Protein AF-A0A1L0AXT5-F1 (afdb_monomer_lite)

Sequence (158 aa):
MSEENIITPVALENISQKVIIETLKASQNKSSIDNVLDQKAYVNDLVLKEVKATEEKALKLFSEKLANVSSDYIKQKDEEALINNQKKTASVAELNEKISSLQGSLKSLINTFNTNNSSSEIIDTKKKLYECLTNKETATKPLLCYDIVNELKKLSGK

Organism: NCBI:txid56406

Secondary structure (DSSP, 8-state):
-----------GGGS-HHHHHHHHHHHH--S-GGGHHHHHHHHHHHHHHHHHHHHHHHHHHHHHHHHHHHHHHHHHHHHHHHHHHHHHHHHHHHHHHHHHHHHHHHHHHHHHHHHHT--HHHHHHHHHHHHHHHSTTTTT-GGGGHHHHHHHHHHTT-

Radius of gyration: 50.66 Å; chains: 1; bounding box: 93×26×127 Å

pLDDT: mean 71.25, std 14.63, range [33.44, 89.31]

InterPro domains:
  IPR012471 Protein of unknown function DUF1690 [PF07956] (15-154)

Foldseek 3Di:
DDDDPPPPCPDPVPDDVVLVVVLVVLVPPPPDPPDPVVSVVVSVVSVVVVVVVVVVVVVVVVVVVVVVVVVVVVVVVVVVVVVVVVVVVVVVVVVVVVVVVVVVVVVVVVVVVCVVCVPVVLVVLVVLLVCQCPDPVNVVPVVVSVVSVVSNVVSVDD

Structure (mmCIF, N/CA/C/O backbone):
data_AF-A0A1L0AXT5-F1
#
_entry.id   AF-A0A1L0AXT5-F1
#
loop_
_atom_site.group_PDB
_atom_site.id
_atom_site.type_symbol
_atom_site.label_atom_id
_atom_site.label_alt_id
_atom_site.label_comp_id
_atom_site.label_asym_id
_atom_site.label_entity_id
_atom_site.label_seq_id
_atom_site.pdbx_PDB_ins_code
_atom_site.Cartn_x
_atom_site.Cartn_y
_atom_site.Cartn_z
_atom_site.occupancy
_atom_site.B_iso_or_equiv
_atom_site.auth_seq_id
_atom_site.auth_comp_id
_atom_site.auth_asym_id
_atom_site.auth_atom_id
_atom_site.pdbx_PDB_model_num
ATOM 1 N N . MET A 1 1 ? -2.874 2.373 -51.066 1.00 39.28 1 MET A N 1
ATOM 2 C CA . MET A 1 1 ? -2.363 3.524 -50.298 1.00 39.28 1 MET A CA 1
ATOM 3 C C . MET A 1 1 ? -0.878 3.294 -50.124 1.00 39.28 1 MET A C 1
ATOM 5 O O . MET A 1 1 ? -0.515 2.243 -49.621 1.00 39.28 1 MET A O 1
ATOM 9 N N . SER A 1 2 ? -0.050 4.165 -50.691 1.00 35.19 2 SER A N 1
ATOM 10 C CA . SER A 1 2 ? 1.410 4.057 -50.686 1.00 35.19 2 SER A CA 1
ATOM 11 C C . SER A 1 2 ? 1.962 4.528 -49.344 1.00 35.19 2 SER A C 1
ATOM 13 O O . SER A 1 2 ? 1.674 5.650 -48.935 1.00 35.19 2 SER A O 1
ATOM 15 N N . GLU A 1 3 ? 2.720 3.667 -48.669 1.00 39.31 3 GLU A N 1
ATOM 16 C CA . GLU A 1 3 ? 3.503 4.017 -47.485 1.00 39.31 3 GLU A CA 1
ATOM 17 C C . GLU A 1 3 ? 4.575 5.034 -47.894 1.00 39.31 3 GLU A C 1
ATOM 19 O O . GLU A 1 3 ? 5.495 4.730 -48.656 1.00 39.31 3 GLU A O 1
ATOM 24 N N . GLU A 1 4 ? 4.420 6.274 -47.437 1.00 33.44 4 GLU A N 1
ATOM 25 C CA . GLU A 1 4 ? 5.482 7.269 -47.498 1.00 33.44 4 GLU A CA 1
ATOM 26 C C . GLU A 1 4 ? 6.593 6.825 -46.544 1.00 33.44 4 GLU A C 1
ATOM 28 O O . GLU A 1 4 ? 6.451 6.883 -45.323 1.00 33.44 4 GLU A O 1
ATOM 33 N N . ASN A 1 5 ? 7.711 6.364 -47.106 1.00 35.91 5 ASN A N 1
ATOM 34 C CA . ASN A 1 5 ? 8.954 6.227 -46.361 1.00 35.91 5 ASN A CA 1
ATOM 35 C C . ASN A 1 5 ? 9.341 7.614 -45.839 1.00 35.91 5 ASN A C 1
ATOM 37 O O . ASN A 1 5 ? 9.806 8.463 -46.602 1.00 35.91 5 ASN A O 1
ATOM 41 N N . ILE A 1 6 ? 9.145 7.843 -44.541 1.00 33.97 6 ILE A N 1
ATOM 42 C CA . ILE A 1 6 ? 9.684 9.007 -43.844 1.00 33.97 6 ILE A CA 1
ATOM 43 C C . ILE A 1 6 ? 11.201 8.827 -43.823 1.00 33.97 6 ILE A C 1
ATOM 45 O O . ILE A 1 6 ? 11.761 8.182 -42.941 1.00 33.97 6 ILE A O 1
ATOM 49 N N . ILE A 1 7 ? 11.870 9.371 -44.836 1.00 37.72 7 ILE A N 1
ATOM 50 C CA . ILE A 1 7 ? 13.315 9.557 -44.818 1.00 37.72 7 ILE A CA 1
ATOM 51 C C . ILE A 1 7 ? 13.558 10.676 -43.808 1.00 37.72 7 ILE A C 1
ATOM 53 O O . ILE A 1 7 ? 13.370 11.856 -44.110 1.00 37.72 7 ILE A O 1
ATOM 57 N N . THR A 1 8 ? 13.912 10.311 -42.577 1.00 42.31 8 THR A N 1
ATOM 58 C CA . THR A 1 8 ? 14.432 11.270 -41.602 1.00 42.31 8 THR A CA 1
ATOM 59 C C . THR A 1 8 ? 15.627 11.980 -42.238 1.00 42.31 8 THR A C 1
ATOM 61 O O . THR A 1 8 ? 16.523 11.301 -42.742 1.00 42.31 8 THR A O 1
ATOM 64 N N . PRO A 1 9 ? 15.681 13.323 -42.247 1.00 41.41 9 PRO A N 1
ATOM 65 C CA . PRO A 1 9 ? 16.831 14.030 -42.775 1.00 41.41 9 PRO A CA 1
ATOM 66 C C . PRO A 1 9 ? 17.988 13.826 -41.795 1.00 41.41 9 PRO A C 1
ATOM 68 O O . PRO A 1 9 ? 18.173 14.597 -40.856 1.00 41.41 9 PRO A O 1
ATOM 71 N N . VAL A 1 10 ? 18.776 12.768 -41.991 1.00 45.12 10 VAL A N 1
ATOM 72 C CA . VAL A 1 10 ? 20.140 12.734 -41.469 1.00 45.12 10 VAL A CA 1
ATOM 73 C C . VAL A 1 10 ? 20.839 13.886 -42.172 1.00 45.12 10 VAL A C 1
ATOM 75 O O . VAL A 1 10 ? 21.081 13.831 -43.377 1.00 45.12 10 VAL A O 1
ATOM 78 N N . ALA A 1 11 ? 21.038 14.986 -41.444 1.00 45.31 11 ALA A N 1
ATOM 79 C CA . ALA A 1 11 ? 21.651 16.188 -41.976 1.00 45.31 11 ALA A CA 1
ATOM 80 C C . ALA A 1 11 ? 22.939 15.798 -42.714 1.00 45.31 11 ALA A C 1
ATOM 82 O O . ALA A 1 11 ? 23.847 15.211 -42.121 1.00 45.31 11 ALA A O 1
ATOM 83 N N . LEU A 1 12 ? 22.999 16.130 -44.007 1.00 45.00 12 LEU A N 1
ATOM 84 C CA . LEU A 1 12 ? 24.165 15.972 -44.889 1.00 45.00 12 LEU A CA 1
ATOM 85 C C . LEU A 1 12 ? 25.469 16.509 -44.257 1.00 45.00 12 LEU A C 1
ATOM 87 O O . LEU A 1 12 ? 26.559 16.137 -44.678 1.00 45.00 12 LEU A O 1
ATOM 91 N N . GLU A 1 13 ? 25.351 17.346 -43.222 1.00 46.25 13 GLU A N 1
ATOM 92 C CA . GLU A 1 13 ? 26.419 17.873 -42.367 1.00 46.25 13 GLU A CA 1
ATOM 93 C C . GLU A 1 13 ? 27.248 16.802 -41.632 1.00 46.25 13 GLU A C 1
ATOM 95 O O . GLU A 1 13 ? 28.368 17.093 -41.221 1.00 46.25 13 GLU A O 1
ATOM 100 N N . ASN A 1 14 ? 26.745 15.570 -41.484 1.00 47.47 14 ASN A N 1
ATOM 101 C CA . ASN A 1 14 ? 27.447 14.485 -40.783 1.00 47.47 14 ASN A CA 1
ATOM 102 C C . ASN A 1 14 ? 28.199 13.504 -41.701 1.00 47.47 14 ASN A C 1
ATOM 104 O O . ASN A 1 14 ? 28.781 12.542 -41.197 1.00 47.47 14 ASN A O 1
ATOM 108 N N . ILE A 1 15 ? 28.205 13.717 -43.022 1.00 55.41 15 ILE A N 1
ATOM 109 C CA . ILE A 1 15 ? 29.014 12.899 -43.941 1.00 55.41 15 ILE A CA 1
ATOM 110 C C . ILE A 1 15 ? 30.494 13.120 -43.615 1.00 55.41 15 ILE A C 1
ATOM 112 O O . ILE A 1 15 ? 30.954 14.262 -43.516 1.00 55.41 15 ILE A O 1
ATOM 116 N N . SER A 1 16 ? 31.263 12.042 -43.435 1.00 57.94 16 SER A N 1
ATOM 117 C CA . SER A 1 16 ? 32.659 12.195 -43.033 1.00 57.94 16 SER A CA 1
ATOM 118 C C . SER A 1 16 ? 33.492 12.851 -44.132 1.00 57.94 16 SER A C 1
ATOM 120 O O . SER A 1 16 ? 33.300 12.637 -45.332 1.00 57.94 16 SER A O 1
ATOM 122 N N . GLN A 1 17 ? 34.520 13.599 -43.719 1.00 51.88 17 GLN A N 1
ATOM 123 C CA . GLN A 1 17 ? 35.501 14.163 -44.650 1.00 51.88 17 GLN A CA 1
ATOM 124 C C . GLN A 1 17 ? 36.146 13.089 -45.535 1.00 51.88 17 GLN A C 1
ATOM 126 O O . GLN A 1 17 ? 36.529 13.384 -46.662 1.00 51.88 17 GLN A O 1
ATOM 131 N N . LYS A 1 18 ? 36.232 11.838 -45.067 1.00 63.03 18 LYS A N 1
ATOM 132 C CA . LYS A 1 18 ? 36.754 10.718 -45.851 1.00 63.03 18 LYS A CA 1
ATOM 133 C C . LYS A 1 18 ? 35.875 10.427 -47.069 1.00 63.03 18 LYS A C 1
ATOM 135 O O . LYS A 1 18 ? 36.409 10.326 -48.168 1.00 63.03 18 LYS A O 1
ATOM 140 N N . VAL A 1 19 ? 34.556 10.365 -46.894 1.00 58.88 19 VAL A N 1
ATOM 141 C CA . VAL A 1 19 ? 33.610 10.136 -47.998 1.00 58.88 19 VAL A CA 1
ATOM 142 C C . VAL A 1 19 ? 33.562 11.334 -48.944 1.00 58.88 19 VAL A C 1
ATOM 144 O O . VAL A 1 19 ? 33.556 11.150 -50.163 1.00 58.88 19 VAL A O 1
ATOM 147 N N . ILE A 1 20 ? 33.653 12.560 -48.418 1.00 59.53 20 ILE A N 1
ATOM 148 C CA . ILE A 1 20 ? 33.789 13.774 -49.240 1.00 59.53 20 ILE A CA 1
ATOM 149 C C . ILE A 1 20 ? 35.069 13.709 -50.093 1.00 59.53 20 ILE A C 1
ATOM 151 O O . ILE A 1 20 ? 35.022 13.924 -51.302 1.00 59.53 20 ILE A O 1
ATOM 155 N N . ILE A 1 21 ? 36.212 13.357 -49.495 1.00 60.59 21 ILE A N 1
ATOM 156 C CA . ILE A 1 21 ? 37.508 13.269 -50.185 1.00 60.59 21 ILE A CA 1
ATOM 157 C C . ILE A 1 21 ? 37.530 12.128 -51.211 1.00 60.59 21 ILE A C 1
ATOM 159 O O . ILE A 1 21 ? 38.063 12.311 -52.303 1.00 60.59 21 ILE A O 1
ATOM 163 N N . GLU A 1 22 ? 36.963 10.962 -50.901 1.00 60.25 22 GLU A N 1
ATOM 164 C CA . GLU A 1 22 ? 36.884 9.833 -51.839 1.00 60.25 22 GLU A CA 1
ATOM 165 C C . GLU A 1 22 ? 35.954 10.141 -53.023 1.00 60.25 22 GLU A C 1
ATOM 167 O O . GLU A 1 22 ? 36.310 9.852 -54.167 1.00 60.25 22 GLU A O 1
ATOM 172 N N . THR A 1 23 ? 34.841 10.841 -52.786 1.00 58.72 23 THR A N 1
ATOM 173 C CA . THR A 1 23 ? 33.935 11.334 -53.842 1.00 58.72 23 THR A CA 1
ATOM 174 C C . THR A 1 23 ? 34.627 12.363 -54.743 1.00 58.72 23 THR A C 1
ATOM 176 O O . THR A 1 23 ? 34.549 12.297 -55.974 1.00 58.72 23 THR A O 1
ATOM 179 N N . LEU A 1 24 ? 35.374 13.298 -54.148 1.00 59.00 24 LEU A N 1
ATOM 180 C CA . LEU A 1 24 ? 36.155 14.286 -54.893 1.00 59.00 24 LEU A CA 1
ATOM 181 C C . LEU A 1 24 ? 37.279 13.629 -55.708 1.00 59.00 24 LEU A C 1
ATOM 183 O O . LEU A 1 24 ? 37.477 13.986 -56.865 1.00 59.00 24 LEU A O 1
ATOM 187 N N . LYS A 1 25 ? 37.968 12.619 -55.167 1.00 62.56 25 LYS A N 1
ATOM 188 C CA . LYS A 1 25 ? 38.984 11.852 -55.908 1.00 62.56 25 LYS A CA 1
ATOM 189 C C . LYS A 1 25 ? 38.382 11.054 -57.066 1.00 62.56 25 LYS A C 1
ATOM 191 O O . LYS A 1 25 ? 38.961 11.041 -58.149 1.00 62.56 25 LYS A O 1
ATOM 196 N N . ALA A 1 26 ? 37.215 10.439 -56.869 1.00 58.72 26 ALA A N 1
ATOM 197 C CA . ALA A 1 26 ? 36.511 9.711 -57.924 1.00 58.72 26 ALA A CA 1
ATOM 198 C C . ALA A 1 26 ? 36.124 10.632 -59.097 1.00 58.72 26 ALA A C 1
ATOM 200 O O . ALA A 1 26 ? 36.330 10.274 -60.253 1.00 58.72 26 ALA A O 1
ATOM 201 N N . SER A 1 27 ? 35.659 11.853 -58.805 1.00 55.84 27 SER A N 1
ATOM 202 C CA . SER A 1 27 ? 35.278 12.843 -59.830 1.00 55.84 27 SER A CA 1
ATOM 203 C C . SER A 1 27 ? 36.454 13.480 -60.590 1.00 55.84 27 SER A C 1
ATOM 205 O O . SER A 1 27 ? 36.254 14.053 -61.663 1.00 55.84 27 SER A O 1
ATOM 207 N N . GLN A 1 28 ? 37.685 13.374 -60.076 1.00 56.72 28 GLN A N 1
ATOM 208 C CA . GLN A 1 28 ? 38.888 13.931 -60.709 1.00 56.72 28 GLN A CA 1
ATOM 209 C C . GLN A 1 28 ? 39.586 12.969 -61.690 1.00 56.72 28 GLN A C 1
ATOM 211 O O . GLN A 1 28 ? 40.384 13.423 -62.512 1.00 56.72 28 GLN A O 1
ATOM 216 N N . ASN A 1 29 ? 39.262 11.670 -61.686 1.00 53.97 29 ASN A N 1
ATOM 217 C CA . ASN A 1 29 ? 39.795 10.698 -62.650 1.00 53.97 29 ASN A CA 1
ATOM 218 C C . ASN A 1 29 ? 39.065 10.800 -64.005 1.00 53.97 29 ASN A C 1
ATOM 220 O O . ASN A 1 29 ? 38.179 10.015 -64.330 1.00 53.97 29 ASN A O 1
ATOM 224 N N . LYS A 1 30 ? 39.444 11.804 -64.805 1.00 48.00 30 LYS A N 1
ATOM 225 C CA . LYS A 1 30 ? 38.841 12.169 -66.103 1.00 48.00 30 LYS A CA 1
ATOM 226 C C . LYS A 1 30 ? 39.310 11.350 -67.324 1.00 48.00 30 LYS A C 1
ATOM 228 O O . LYS A 1 30 ? 39.034 11.758 -68.449 1.00 48.00 30 LYS A O 1
ATOM 233 N N . SER A 1 31 ? 40.021 10.231 -67.159 1.00 47.75 31 SER A N 1
ATOM 234 C CA . SER A 1 31 ? 40.666 9.520 -68.283 1.00 47.75 31 SER A CA 1
ATOM 235 C C . SER A 1 31 ? 39.919 8.308 -68.866 1.00 47.75 31 SER A C 1
ATOM 237 O O . SER A 1 31 ? 40.484 7.620 -69.708 1.00 47.75 31 SER A O 1
ATOM 239 N N . SER A 1 32 ? 38.649 8.056 -68.532 1.00 47.50 32 SER A N 1
ATOM 240 C CA . SER A 1 32 ? 37.780 7.234 -69.399 1.00 47.50 32 SER A CA 1
ATOM 241 C C . SER A 1 32 ? 36.306 7.562 -69.158 1.00 47.50 32 SER A C 1
ATOM 243 O O . SER A 1 32 ? 35.803 7.474 -68.042 1.00 47.50 32 SER A O 1
ATOM 245 N N . ILE A 1 33 ? 35.620 7.996 -70.214 1.00 46.62 33 ILE A N 1
ATOM 246 C CA . ILE A 1 33 ? 34.194 8.364 -70.212 1.00 46.62 33 ILE A CA 1
ATOM 247 C C . ILE A 1 33 ? 33.281 7.126 -70.066 1.00 46.62 33 ILE A C 1
ATOM 249 O O . ILE A 1 33 ? 32.083 7.273 -69.838 1.00 46.62 33 ILE A O 1
ATOM 253 N N . ASP A 1 34 ? 33.835 5.913 -70.082 1.00 50.41 34 ASP A N 1
ATOM 254 C CA . ASP A 1 34 ? 33.056 4.672 -70.100 1.00 50.41 34 ASP A CA 1
ATOM 255 C C . ASP A 1 34 ? 32.382 4.293 -68.770 1.00 50.41 34 ASP A C 1
ATOM 257 O O . ASP A 1 34 ? 31.596 3.355 -68.768 1.00 50.41 34 ASP A O 1
ATOM 261 N N . ASN A 1 35 ? 32.604 5.004 -67.650 1.00 53.56 35 ASN A N 1
ATOM 262 C CA . ASN A 1 35 ? 32.100 4.531 -66.348 1.00 53.56 35 ASN A CA 1
ATOM 263 C C . ASN A 1 35 ? 31.488 5.571 -65.390 1.00 53.56 35 ASN A C 1
ATOM 265 O O . ASN A 1 35 ? 31.487 5.398 -64.171 1.00 53.56 35 ASN A O 1
ATOM 269 N N . VAL A 1 36 ? 30.907 6.653 -65.920 1.00 55.16 36 VAL A N 1
ATOM 270 C CA . VAL A 1 36 ? 30.213 7.684 -65.112 1.00 55.16 36 VAL A CA 1
ATOM 271 C C . VAL A 1 36 ? 29.041 7.106 -64.296 1.00 55.16 36 VAL A C 1
ATOM 273 O O . VAL A 1 36 ? 28.797 7.540 -63.168 1.00 55.16 36 VAL A O 1
ATOM 276 N N . LEU A 1 37 ? 28.323 6.110 -64.833 1.00 58.50 37 LEU A N 1
ATOM 277 C CA . LEU A 1 37 ? 27.247 5.419 -64.111 1.00 58.50 37 LEU A CA 1
ATOM 278 C C . LEU A 1 37 ? 27.787 4.589 -62.937 1.00 58.50 37 LEU A C 1
ATOM 280 O O . LEU A 1 37 ? 27.228 4.670 -61.842 1.00 58.50 37 LEU A O 1
ATOM 284 N N .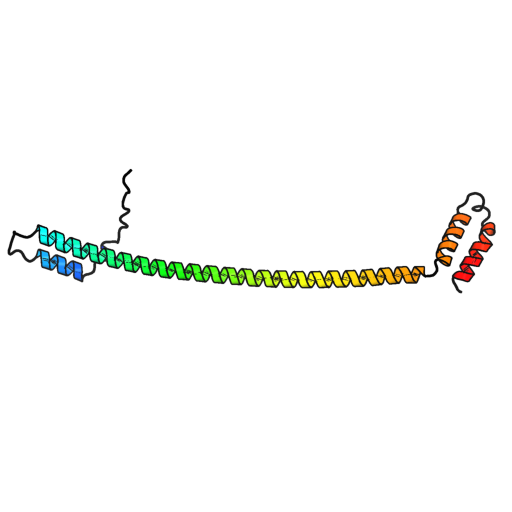 ASP A 1 38 ? 28.907 3.890 -63.126 1.00 62.31 38 ASP A N 1
ATOM 285 C CA . ASP A 1 38 ? 29.570 3.112 -62.073 1.00 62.31 38 ASP A CA 1
ATOM 286 C C . ASP A 1 38 ? 30.144 4.011 -60.974 1.00 62.31 38 ASP A C 1
ATOM 288 O O . ASP A 1 38 ? 30.027 3.696 -59.790 1.00 62.31 38 ASP A O 1
ATOM 292 N N . GLN A 1 39 ? 30.684 5.183 -61.328 1.00 58.34 39 GLN A N 1
ATOM 293 C CA . GLN A 1 39 ? 31.112 6.182 -60.342 1.00 58.34 39 GLN A CA 1
ATOM 294 C C . GLN A 1 39 ? 29.936 6.706 -59.514 1.00 58.34 39 GLN A C 1
ATOM 296 O O . GLN A 1 39 ? 30.037 6.816 -58.291 1.00 58.34 39 GLN A O 1
ATOM 301 N N . LYS A 1 40 ? 28.803 7.005 -60.159 1.00 64.19 40 LYS A N 1
ATOM 302 C CA . LYS A 1 40 ? 27.592 7.456 -59.463 1.00 64.19 40 LYS A CA 1
ATOM 303 C C . LYS A 1 40 ? 27.043 6.368 -58.537 1.00 64.19 40 LYS A C 1
ATOM 305 O O . LYS A 1 40 ? 26.655 6.679 -57.414 1.00 64.19 40 LYS A O 1
ATOM 310 N N . ALA A 1 41 ? 27.036 5.111 -58.980 1.00 69.00 41 ALA A N 1
ATOM 311 C CA . ALA A 1 41 ? 26.610 3.973 -58.171 1.00 69.00 41 ALA A CA 1
ATOM 312 C C . ALA A 1 41 ? 27.539 3.743 -56.967 1.00 69.00 41 ALA A C 1
ATOM 314 O O . ALA A 1 41 ? 27.054 3.553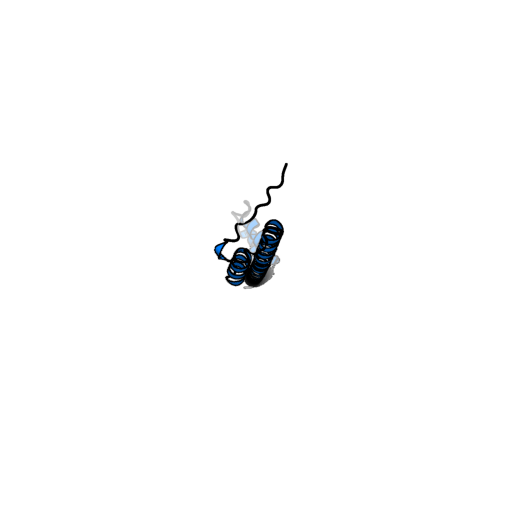 -55.854 1.00 69.00 41 ALA A O 1
ATOM 315 N N . TYR A 1 42 ? 28.855 3.841 -57.169 1.00 68.56 42 TYR A N 1
ATOM 316 C CA . TYR A 1 42 ? 29.861 3.696 -56.116 1.00 68.56 42 TYR A CA 1
ATOM 317 C C . TYR A 1 42 ? 29.752 4.780 -55.035 1.00 68.56 42 TYR A C 1
ATOM 319 O O . TYR A 1 42 ? 29.732 4.472 -53.845 1.00 68.56 42 TYR A O 1
ATOM 327 N N . VAL A 1 43 ? 29.616 6.048 -55.435 1.00 70.62 43 VAL A N 1
ATOM 328 C CA . VAL A 1 43 ? 29.417 7.159 -54.489 1.00 70.62 43 VAL A CA 1
ATOM 329 C C . VAL A 1 43 ? 28.101 6.994 -53.731 1.00 70.62 43 VAL A C 1
ATOM 331 O O . VAL A 1 43 ? 28.062 7.193 -52.519 1.00 70.62 43 VAL A O 1
ATOM 334 N N . ASN A 1 44 ? 27.031 6.583 -54.417 1.00 71.06 44 ASN A N 1
ATOM 335 C CA . ASN A 1 44 ? 25.739 6.357 -53.776 1.00 71.06 44 ASN A CA 1
ATOM 336 C C . ASN A 1 44 ? 25.800 5.212 -52.747 1.00 71.06 44 ASN A C 1
ATOM 338 O O . ASN A 1 44 ? 25.254 5.349 -51.658 1.00 71.06 44 ASN A O 1
ATOM 342 N N . ASP A 1 45 ? 26.506 4.116 -53.045 1.00 76.19 45 ASP A N 1
ATOM 343 C CA . ASP A 1 45 ? 26.721 3.010 -52.100 1.00 76.19 45 ASP A CA 1
ATOM 344 C C . ASP A 1 45 ? 27.529 3.446 -50.866 1.00 76.19 45 ASP A C 1
ATOM 346 O O . ASP A 1 45 ? 27.161 3.107 -49.740 1.00 76.19 45 ASP A O 1
ATOM 350 N N . LEU A 1 46 ? 28.584 4.250 -51.048 1.00 74.00 46 LEU A N 1
ATOM 351 C CA . LEU A 1 46 ? 29.377 4.787 -49.936 1.00 74.00 46 LEU A CA 1
ATOM 352 C C . LEU A 1 46 ? 28.551 5.690 -49.016 1.00 74.00 46 LEU A C 1
ATOM 354 O O . LEU A 1 46 ? 28.565 5.500 -47.798 1.00 74.00 46 LEU A O 1
ATOM 358 N N . VAL A 1 47 ? 27.801 6.633 -49.591 1.00 70.12 47 VAL A N 1
ATOM 359 C CA . VAL A 1 47 ? 26.934 7.537 -48.823 1.00 70.12 47 VAL A CA 1
ATOM 360 C C . VAL A 1 47 ? 25.850 6.742 -48.097 1.00 70.12 47 VAL A C 1
ATOM 362 O O . VAL A 1 47 ? 25.617 6.963 -46.912 1.00 70.12 47 VAL A O 1
ATOM 365 N N . LEU A 1 48 ? 25.225 5.768 -48.762 1.00 72.00 48 LEU A N 1
ATOM 366 C CA . LEU A 1 48 ? 24.144 4.977 -48.174 1.00 72.00 48 LEU A CA 1
ATOM 367 C C . LEU A 1 48 ? 24.635 4.066 -47.038 1.00 72.00 48 LEU A C 1
ATOM 369 O O . LEU A 1 48 ? 23.930 3.897 -46.043 1.00 72.00 48 LEU A O 1
ATOM 373 N N . LYS A 1 49 ? 25.849 3.512 -47.143 1.00 78.69 49 LYS A N 1
ATOM 374 C CA . LYS A 1 49 ? 26.490 2.765 -46.048 1.00 78.69 49 LYS A CA 1
ATOM 375 C C . LYS A 1 49 ? 26.814 3.654 -44.855 1.00 78.69 49 LYS A C 1
ATOM 377 O O . LYS A 1 49 ? 26.583 3.239 -43.722 1.00 78.69 49 LYS A O 1
ATOM 382 N N . GLU A 1 50 ? 27.335 4.855 -45.094 1.00 70.62 50 GLU A N 1
ATOM 383 C CA . GLU A 1 50 ? 27.668 5.781 -44.011 1.00 70.62 50 GLU A CA 1
ATOM 384 C C . GLU A 1 50 ? 26.410 6.284 -43.299 1.00 70.62 50 GLU A C 1
ATOM 386 O O . GLU A 1 50 ? 26.348 6.222 -42.073 1.00 70.62 50 GLU A O 1
ATOM 391 N N . VAL A 1 51 ? 25.367 6.653 -44.051 1.00 72.50 51 VAL A N 1
ATOM 392 C CA . VAL A 1 51 ? 24.061 7.034 -43.491 1.00 72.50 51 VAL A CA 1
ATOM 393 C C . VAL A 1 51 ? 23.497 5.912 -42.624 1.00 72.50 51 VAL A C 1
ATOM 395 O O . VAL A 1 51 ? 23.176 6.161 -41.465 1.00 72.50 51 VAL A O 1
ATOM 398 N N . LYS A 1 52 ? 23.466 4.667 -43.120 1.00 76.56 52 LYS A N 1
ATOM 399 C CA . LYS A 1 52 ? 22.985 3.519 -42.332 1.00 76.56 52 LYS A CA 1
ATOM 400 C C . LYS A 1 52 ? 23.796 3.298 -41.058 1.00 76.56 52 LYS A C 1
ATOM 402 O O . LYS A 1 52 ? 23.219 3.092 -39.998 1.00 76.56 52 LYS A O 1
ATOM 407 N N . ALA A 1 53 ? 25.124 3.380 -41.130 1.00 79.06 53 ALA A N 1
ATOM 408 C CA . ALA A 1 53 ? 25.973 3.219 -39.951 1.00 79.06 53 ALA A CA 1
ATOM 409 C C . ALA A 1 53 ? 25.737 4.332 -38.913 1.00 79.06 53 ALA A C 1
ATOM 411 O O . ALA A 1 53 ? 25.738 4.078 -37.704 1.00 79.06 53 ALA A O 1
ATOM 412 N N . THR A 1 54 ? 25.516 5.569 -39.365 1.00 74.00 54 THR A N 1
ATOM 413 C CA . THR A 1 54 ? 25.164 6.693 -38.492 1.00 74.00 54 THR A CA 1
ATOM 414 C C . THR A 1 54 ? 23.780 6.511 -37.874 1.00 74.00 54 THR A C 1
ATOM 416 O O . THR A 1 54 ? 23.636 6.718 -36.668 1.00 74.00 54 THR A O 1
ATOM 419 N N . GLU A 1 55 ? 22.789 6.081 -38.655 1.00 72.44 55 GLU A N 1
ATOM 420 C CA . GLU A 1 55 ? 21.435 5.776 -38.182 1.00 72.44 55 GLU A CA 1
ATOM 421 C C . GLU A 1 55 ? 21.443 4.657 -37.140 1.00 72.44 55 GLU A C 1
ATOM 423 O O . GLU A 1 55 ? 20.890 4.831 -36.058 1.00 72.44 55 GLU A O 1
ATOM 428 N N . GLU A 1 56 ? 22.137 3.547 -37.399 1.00 78.38 56 GLU A N 1
ATOM 429 C CA . GLU A 1 56 ? 22.265 2.433 -36.454 1.00 78.38 56 GLU A CA 1
ATOM 430 C C . GLU A 1 56 ? 22.943 2.870 -35.151 1.00 78.38 56 GLU A C 1
ATOM 432 O O . GLU A 1 56 ? 22.492 2.520 -34.056 1.00 78.38 56 GLU A O 1
ATOM 437 N N . LYS A 1 57 ? 24.003 3.683 -35.238 1.00 78.19 57 LYS A N 1
ATOM 438 C CA . LYS A 1 57 ? 24.696 4.209 -34.056 1.00 78.19 57 LYS A CA 1
ATOM 439 C C . LYS A 1 57 ? 23.803 5.154 -33.251 1.00 78.19 57 LYS A C 1
ATOM 441 O O . LYS A 1 57 ? 23.781 5.067 -32.022 1.00 78.19 57 LYS A O 1
ATOM 446 N N . ALA A 1 58 ? 23.072 6.041 -33.924 1.00 74.25 58 ALA A N 1
ATOM 447 C CA . ALA A 1 58 ? 22.136 6.959 -33.286 1.00 74.25 58 ALA A CA 1
ATOM 448 C C . ALA A 1 58 ? 20.971 6.202 -32.634 1.00 74.25 58 ALA A C 1
ATOM 450 O O . ALA A 1 58 ? 20.635 6.473 -31.481 1.00 74.25 58 ALA A O 1
ATOM 451 N N . LEU A 1 59 ? 20.416 5.206 -33.327 1.00 76.19 59 LEU A N 1
ATOM 452 C CA . LEU A 1 59 ? 19.335 4.361 -32.831 1.00 76.19 59 LEU A CA 1
ATOM 453 C C . LEU A 1 59 ? 19.772 3.548 -31.612 1.00 76.19 59 LEU A C 1
ATOM 455 O O . LEU A 1 59 ? 19.034 3.468 -30.629 1.00 76.19 59 LEU A O 1
ATOM 459 N N . LYS A 1 60 ? 20.988 2.992 -31.634 1.00 82.69 60 LYS A N 1
ATOM 460 C CA . LYS A 1 60 ? 21.559 2.273 -30.491 1.00 82.69 60 LYS A CA 1
ATOM 461 C C . LYS A 1 60 ? 21.719 3.189 -29.275 1.00 82.69 60 LYS A C 1
ATOM 463 O O . LYS A 1 60 ? 21.233 2.853 -28.201 1.00 82.69 60 LYS A O 1
ATOM 468 N N . LEU A 1 61 ? 22.312 4.373 -29.455 1.00 78.25 61 LEU A N 1
ATOM 469 C CA . LEU A 1 61 ? 22.458 5.376 -28.391 1.00 78.25 61 LEU A CA 1
ATOM 470 C C . LEU A 1 61 ? 21.107 5.829 -27.825 1.00 78.25 61 LEU A C 1
ATOM 472 O O . LEU A 1 61 ? 20.967 6.004 -26.615 1.00 78.25 61 LEU A O 1
ATOM 476 N N . PHE A 1 62 ? 20.115 6.034 -28.690 1.00 78.94 62 PHE A N 1
ATOM 477 C CA . PHE A 1 62 ? 18.770 6.410 -28.270 1.00 78.94 62 PHE A CA 1
ATOM 478 C C . PHE A 1 62 ? 18.100 5.288 -27.470 1.00 78.94 62 PHE A C 1
ATOM 480 O O . PHE A 1 62 ? 17.542 5.546 -26.407 1.00 78.94 62 PHE A O 1
ATOM 487 N N . SER A 1 63 ? 18.227 4.042 -27.931 1.00 78.50 63 SER A N 1
ATOM 488 C CA . SER A 1 63 ? 17.676 2.861 -27.258 1.00 78.50 63 SER A CA 1
ATOM 489 C C . SER A 1 63 ? 18.315 2.633 -25.886 1.00 78.50 63 SER A C 1
ATOM 491 O O . SER A 1 63 ? 17.605 2.394 -24.914 1.00 78.50 63 SER A O 1
ATOM 493 N N . GLU A 1 64 ? 19.640 2.773 -25.776 1.00 80.25 64 GLU A N 1
ATOM 494 C CA . GLU A 1 64 ? 20.363 2.678 -24.500 1.00 80.25 64 GLU A CA 1
ATOM 495 C C . GLU A 1 64 ? 19.924 3.777 -23.520 1.00 80.25 64 GLU A C 1
ATOM 497 O O . GLU A 1 64 ? 19.646 3.498 -22.352 1.00 80.25 64 GLU A O 1
ATOM 502 N N . LYS A 1 65 ? 19.789 5.025 -23.991 1.00 80.12 65 LYS A N 1
ATOM 503 C CA . LYS A 1 65 ? 19.276 6.128 -23.162 1.00 80.12 65 LYS A CA 1
ATOM 504 C C . LYS A 1 65 ? 17.843 5.876 -22.701 1.00 80.12 65 LYS A C 1
ATOM 506 O O . LYS A 1 65 ? 17.548 6.097 -21.530 1.00 80.12 65 LYS A O 1
ATOM 511 N N . LEU A 1 66 ? 16.971 5.407 -23.592 1.00 76.00 66 LEU A N 1
ATOM 512 C CA . LEU A 1 66 ? 15.579 5.109 -23.263 1.00 76.00 66 LEU A CA 1
ATOM 513 C C . LEU A 1 66 ? 15.478 3.980 -22.229 1.00 76.00 66 LEU A C 1
ATOM 515 O O . LEU A 1 66 ? 14.718 4.102 -21.271 1.00 76.00 66 LEU A O 1
ATOM 519 N N . ALA A 1 67 ? 16.275 2.920 -22.381 1.00 79.19 67 ALA A N 1
ATOM 520 C CA . ALA A 1 67 ? 16.327 1.814 -21.429 1.00 79.19 67 ALA A CA 1
ATOM 521 C C . ALA A 1 67 ? 16.782 2.278 -20.035 1.00 79.19 67 ALA A C 1
ATOM 523 O O . ALA A 1 67 ? 16.158 1.917 -19.038 1.00 79.19 67 ALA A O 1
ATOM 524 N N . ASN A 1 68 ? 17.812 3.127 -19.965 1.00 78.31 68 ASN A N 1
ATOM 525 C CA . ASN A 1 68 ? 18.295 3.682 -18.698 1.00 78.31 68 ASN A CA 1
ATOM 526 C C . ASN A 1 68 ? 17.235 4.561 -18.021 1.00 78.31 68 ASN A C 1
ATOM 528 O O . ASN A 1 68 ? 16.907 4.331 -16.861 1.00 78.31 68 ASN A O 1
ATOM 532 N N . VAL A 1 69 ? 16.628 5.497 -18.761 1.00 78.12 69 VAL A N 1
ATOM 533 C CA . VAL A 1 69 ? 15.560 6.365 -18.231 1.00 78.12 69 VAL A CA 1
ATOM 534 C C . VAL A 1 69 ? 14.362 5.539 -17.756 1.00 78.12 69 VAL A C 1
ATOM 536 O O . VAL A 1 69 ? 13.812 5.807 -16.690 1.00 78.12 69 VAL A O 1
ATOM 539 N N . SER A 1 70 ? 13.972 4.508 -18.511 1.00 75.31 70 SER A N 1
ATOM 540 C CA . SER A 1 70 ? 12.884 3.611 -18.115 1.00 75.31 70 SER A CA 1
ATOM 541 C C . SER A 1 70 ? 13.222 2.826 -16.846 1.00 75.31 70 SER A C 1
ATOM 543 O O . SER A 1 70 ? 12.363 2.679 -15.981 1.00 75.31 70 SER A O 1
ATOM 545 N N . SER A 1 71 ? 14.451 2.320 -16.722 1.00 84.25 71 SER A N 1
ATOM 546 C CA . SER A 1 71 ? 14.914 1.609 -15.525 1.00 84.25 71 SER A CA 1
ATOM 547 C C . SER A 1 71 ? 14.902 2.519 -14.295 1.00 84.25 71 SER A C 1
ATOM 549 O O . SER A 1 71 ? 14.401 2.122 -13.244 1.00 84.25 71 SER A O 1
ATOM 551 N N . ASP A 1 72 ? 15.423 3.738 -14.419 1.00 82.00 72 ASP A N 1
ATOM 552 C CA . ASP A 1 72 ? 15.478 4.695 -13.311 1.00 82.00 72 ASP A CA 1
ATOM 553 C C . ASP A 1 72 ? 14.075 5.120 -12.866 1.00 82.00 72 ASP A C 1
ATOM 555 O O . ASP A 1 72 ? 13.793 5.171 -11.668 1.00 82.00 72 ASP A O 1
ATOM 559 N N . TYR A 1 73 ? 13.159 5.325 -13.819 1.00 77.12 73 TYR A N 1
ATOM 560 C CA . TYR A 1 73 ? 11.757 5.608 -13.519 1.00 77.12 73 TYR A CA 1
ATOM 561 C C . TYR A 1 73 ? 11.082 4.467 -12.744 1.00 77.12 73 TYR A C 1
ATOM 563 O O . TYR A 1 73 ? 10.390 4.721 -11.758 1.00 77.12 73 TYR A O 1
ATOM 571 N N . ILE A 1 74 ? 11.291 3.213 -13.165 1.00 83.62 74 ILE A N 1
ATOM 572 C CA . ILE A 1 74 ? 10.733 2.038 -12.476 1.00 83.62 74 ILE A CA 1
ATOM 573 C C . ILE A 1 74 ? 11.266 1.963 -11.041 1.00 83.62 74 ILE A C 1
ATOM 575 O O . ILE A 1 74 ? 10.471 1.868 -10.108 1.00 83.62 74 ILE A O 1
ATOM 579 N N . LYS A 1 75 ? 12.584 2.099 -10.846 1.00 86.62 75 LYS A N 1
ATOM 580 C CA . LYS A 1 75 ? 13.199 2.083 -9.507 1.00 86.62 75 LYS A CA 1
ATOM 581 C C . LYS A 1 75 ? 12.632 3.169 -8.597 1.00 86.62 75 LYS A C 1
ATOM 583 O O . LYS A 1 75 ? 12.272 2.882 -7.460 1.00 86.62 75 LYS A O 1
ATOM 588 N N . GLN A 1 76 ? 12.494 4.395 -9.102 1.00 86.44 76 GLN A N 1
ATOM 589 C CA . GLN A 1 76 ? 11.920 5.492 -8.326 1.00 86.44 76 GLN A CA 1
ATOM 590 C C . GLN A 1 76 ? 10.470 5.196 -7.914 1.00 86.44 76 GLN A C 1
ATOM 592 O O . GLN A 1 76 ? 10.076 5.475 -6.781 1.00 86.44 76 GLN A O 1
ATOM 597 N N . LYS A 1 77 ? 9.665 4.614 -8.813 1.00 84.31 77 LYS A N 1
ATOM 598 C CA . LYS A 1 77 ? 8.278 4.242 -8.500 1.00 84.31 77 LYS A CA 1
ATOM 599 C C . LYS A 1 77 ? 8.193 3.129 -7.461 1.00 84.31 77 LYS A C 1
ATOM 601 O O . LYS A 1 77 ? 7.334 3.208 -6.581 1.00 84.31 77 LYS A O 1
ATOM 606 N N . ASP A 1 78 ? 9.092 2.152 -7.516 1.00 87.12 78 ASP A N 1
ATOM 607 C CA . ASP A 1 78 ? 9.183 1.091 -6.513 1.00 87.12 78 ASP A CA 1
ATOM 608 C C . ASP A 1 78 ? 9.585 1.645 -5.135 1.00 87.12 78 ASP A C 1
ATOM 610 O O . ASP A 1 78 ? 8.982 1.284 -4.122 1.00 87.12 78 ASP A O 1
ATOM 614 N N . GLU A 1 79 ? 10.537 2.582 -5.081 1.00 88.88 79 GLU A N 1
ATOM 615 C CA . GLU A 1 79 ? 10.938 3.264 -3.843 1.00 88.88 79 GLU A CA 1
ATOM 616 C C . GLU A 1 79 ? 9.800 4.113 -3.251 1.00 88.88 79 GLU A C 1
ATOM 618 O O . GLU A 1 79 ? 9.509 4.026 -2.054 1.00 88.88 79 GLU A O 1
ATOM 623 N N . GLU A 1 80 ? 9.094 4.889 -4.082 1.00 86.06 80 GLU A N 1
ATOM 624 C CA . GLU A 1 80 ? 7.911 5.656 -3.668 1.00 86.06 80 GLU A CA 1
ATOM 625 C C . GLU A 1 80 ? 6.809 4.737 -3.111 1.00 86.06 80 GLU A C 1
ATOM 627 O O . GLU A 1 80 ? 6.192 5.040 -2.079 1.00 86.06 80 GLU A O 1
ATOM 632 N N . ALA A 1 81 ? 6.562 3.600 -3.768 1.00 85.19 81 ALA A N 1
ATOM 633 C CA . ALA A 1 81 ? 5.589 2.608 -3.324 1.00 85.19 81 ALA A CA 1
ATOM 634 C C . ALA A 1 81 ? 5.999 1.968 -1.989 1.00 85.19 81 ALA A C 1
ATOM 636 O O . ALA A 1 81 ? 5.159 1.832 -1.092 1.00 85.19 81 ALA A O 1
ATOM 637 N N . LEU A 1 82 ? 7.281 1.631 -1.822 1.00 88.25 82 LEU A N 1
ATOM 638 C CA . LEU A 1 82 ? 7.826 1.070 -0.587 1.00 88.25 82 LEU A CA 1
ATOM 639 C C . LEU A 1 82 ? 7.648 2.035 0.593 1.00 88.25 82 LEU A C 1
ATOM 641 O O . LEU A 1 82 ? 7.104 1.640 1.628 1.00 88.25 82 LEU A O 1
ATOM 645 N N . ILE A 1 83 ? 8.024 3.307 0.427 1.00 88.25 83 ILE A N 1
ATOM 646 C CA . ILE A 1 83 ? 7.881 4.342 1.465 1.00 88.25 83 ILE A CA 1
ATOM 647 C C . ILE A 1 83 ? 6.405 4.537 1.837 1.00 88.25 83 ILE A C 1
ATOM 649 O O . ILE A 1 83 ? 6.057 4.620 3.019 1.00 88.25 83 ILE A O 1
ATOM 653 N N . ASN A 1 84 ? 5.510 4.587 0.847 1.00 85.75 84 ASN A N 1
ATOM 654 C CA . ASN A 1 84 ? 4.077 4.728 1.103 1.00 85.75 84 ASN A CA 1
ATOM 655 C C . ASN A 1 84 ? 3.493 3.516 1.842 1.00 85.75 84 ASN A C 1
ATOM 657 O O . ASN A 1 84 ? 2.686 3.692 2.757 1.00 85.75 84 ASN A O 1
ATOM 661 N N . ASN A 1 85 ? 3.910 2.297 1.495 1.00 82.62 85 ASN A N 1
ATOM 662 C CA . ASN A 1 85 ? 3.480 1.086 2.194 1.00 82.62 85 ASN A CA 1
ATOM 663 C C . ASN A 1 85 ? 3.999 1.034 3.635 1.00 82.62 85 ASN A C 1
ATOM 665 O O . ASN A 1 85 ? 3.243 0.667 4.536 1.00 82.62 85 ASN A O 1
ATOM 669 N N . GLN A 1 86 ? 5.238 1.466 3.885 1.00 85.62 86 GLN A N 1
ATOM 670 C CA . GLN A 1 86 ? 5.776 1.591 5.243 1.00 85.62 86 GLN A CA 1
ATOM 671 C C . GLN A 1 86 ? 4.959 2.581 6.082 1.00 85.62 86 GLN A C 1
ATOM 673 O O . GLN A 1 86 ? 4.545 2.242 7.191 1.00 85.62 86 GLN A O 1
ATOM 678 N N . LYS A 1 87 ? 4.637 3.763 5.535 1.00 86.62 87 LYS A N 1
ATOM 679 C CA . LYS A 1 87 ? 3.780 4.752 6.215 1.00 86.62 87 LYS A CA 1
ATOM 680 C C . LYS A 1 87 ? 2.397 4.189 6.537 1.00 86.62 87 LYS A C 1
ATOM 682 O O . LYS A 1 87 ? 1.944 4.305 7.670 1.00 86.62 87 LYS A O 1
ATOM 687 N N . LYS A 1 88 ? 1.745 3.532 5.570 1.00 83.00 88 LYS A N 1
ATOM 688 C CA . LYS A 1 88 ? 0.438 2.887 5.787 1.00 83.00 88 LYS A CA 1
ATOM 689 C C . LYS A 1 88 ? 0.509 1.808 6.865 1.00 83.00 88 LYS A C 1
ATOM 691 O O . LYS A 1 88 ? -0.380 1.743 7.706 1.00 83.00 88 LYS A O 1
ATOM 696 N N . THR A 1 89 ? 1.567 1.000 6.871 1.00 86.06 89 THR A N 1
ATOM 697 C CA . THR A 1 89 ? 1.774 -0.048 7.883 1.00 86.06 89 THR A CA 1
ATOM 698 C C . THR A 1 89 ? 1.943 0.555 9.277 1.00 86.06 89 THR A C 1
ATOM 700 O O . THR A 1 89 ? 1.314 0.079 10.219 1.00 86.06 89 THR A O 1
ATOM 703 N N . ALA A 1 90 ? 2.709 1.644 9.407 1.00 85.12 90 ALA A N 1
ATOM 704 C CA . ALA A 1 90 ? 2.838 2.378 10.665 1.00 85.12 90 ALA A CA 1
ATOM 705 C C . ALA A 1 90 ? 1.488 2.949 11.139 1.00 85.12 90 ALA A C 1
ATOM 707 O O . ALA A 1 90 ? 1.130 2.785 12.302 1.00 85.12 90 ALA A O 1
ATOM 708 N N . SER A 1 91 ? 0.691 3.534 10.235 1.00 87.12 91 SER A N 1
ATOM 709 C CA . SER A 1 91 ? -0.659 4.014 10.567 1.00 87.12 91 SER A CA 1
ATOM 710 C C . SER A 1 91 ? -1.605 2.885 10.993 1.00 87.12 91 SER A C 1
ATOM 712 O O . SER A 1 91 ? -2.397 3.066 11.913 1.00 87.12 91 SER A O 1
ATOM 714 N N . VAL A 1 92 ? -1.528 1.709 10.360 1.00 87.00 92 VAL A N 1
ATOM 715 C CA . VAL A 1 92 ? -2.317 0.530 10.763 1.00 87.00 92 VAL A CA 1
ATOM 716 C C . VAL A 1 92 ? -1.895 0.033 12.146 1.00 87.00 92 VAL A C 1
ATOM 718 O O . VAL A 1 92 ? -2.760 -0.293 12.956 1.00 87.00 92 VAL A O 1
ATOM 721 N N . ALA A 1 93 ? -0.594 0.008 12.444 1.00 86.81 93 ALA A N 1
ATOM 722 C CA . ALA A 1 93 ? -0.097 -0.350 13.771 1.00 86.81 93 ALA A CA 1
ATOM 723 C C . ALA A 1 93 ? -0.625 0.613 14.851 1.00 86.81 93 ALA A C 1
ATOM 725 O O . ALA A 1 93 ? -1.173 0.157 15.852 1.00 86.81 93 ALA A O 1
ATOM 726 N N . GLU A 1 94 ? -0.576 1.927 14.604 1.00 88.31 94 GLU A N 1
ATOM 727 C CA . GLU A 1 94 ? -1.114 2.943 15.521 1.00 88.31 94 GLU A CA 1
ATOM 728 C C . GLU A 1 94 ? -2.631 2.779 15.746 1.00 88.31 94 GLU A C 1
ATOM 730 O O . GLU A 1 94 ? -3.129 2.889 16.869 1.00 88.31 94 GLU A O 1
ATOM 735 N N . LEU A 1 95 ? -3.391 2.480 14.686 1.00 88.94 95 LEU A N 1
ATOM 736 C CA . LEU A 1 95 ? -4.826 2.204 14.801 1.00 88.94 95 LEU A CA 1
ATOM 737 C C . LEU A 1 95 ? -5.101 0.934 15.616 1.00 88.94 95 LEU A C 1
ATOM 739 O O . LEU A 1 95 ? -6.010 0.935 16.447 1.00 88.94 95 LEU A O 1
ATOM 743 N N . ASN A 1 96 ? -4.311 -0.124 15.431 1.00 87.44 96 ASN A N 1
ATOM 744 C CA . ASN A 1 96 ? -4.439 -1.359 16.207 1.00 87.44 96 ASN A CA 1
ATOM 745 C C . ASN A 1 96 ? -4.129 -1.146 17.695 1.00 87.44 96 ASN A C 1
ATOM 747 O O . ASN A 1 96 ? -4.827 -1.702 18.549 1.00 87.44 96 ASN A O 1
ATOM 751 N N . GLU A 1 97 ? -3.142 -0.312 18.027 1.00 89.25 97 GLU A N 1
ATOM 752 C CA . GLU A 1 97 ? -2.865 0.080 19.414 1.00 89.25 97 GLU A CA 1
ATOM 753 C C . GLU A 1 97 ? -4.041 0.850 20.026 1.00 89.25 97 GLU A C 1
ATOM 755 O O . GLU A 1 97 ? -4.489 0.522 21.130 1.00 89.25 97 GLU A O 1
ATOM 760 N N . LYS A 1 98 ? -4.617 1.814 19.292 1.00 86.31 98 LYS A N 1
ATOM 761 C CA . LYS A 1 98 ? -5.813 2.553 19.738 1.00 86.31 98 LYS A CA 1
ATOM 762 C C . LYS A 1 98 ? -7.011 1.630 19.953 1.00 86.31 98 LYS A C 1
ATOM 764 O O . LYS A 1 98 ? -7.691 1.751 20.970 1.00 86.31 98 LYS A O 1
ATOM 769 N N . ILE A 1 99 ? -7.255 0.685 19.043 1.00 87.50 99 ILE A N 1
ATOM 770 C CA . ILE A 1 99 ? -8.329 -0.311 19.187 1.00 87.50 99 ILE A CA 1
ATOM 771 C C . ILE A 1 99 ? -8.098 -1.168 20.433 1.00 87.50 99 ILE A C 1
ATOM 773 O O . ILE A 1 99 ? -9.018 -1.342 21.231 1.00 87.50 99 ILE A O 1
ATOM 777 N N . SER A 1 100 ? -6.873 -1.650 20.639 1.00 89.31 100 SER A N 1
ATOM 778 C CA . SER A 1 100 ? -6.521 -2.471 21.803 1.00 89.31 100 SER A CA 1
ATOM 779 C C . SER A 1 100 ? -6.719 -1.702 23.115 1.00 89.31 100 SER A C 1
ATOM 781 O O . SER A 1 100 ? -7.283 -2.229 24.075 1.00 89.31 100 SER A O 1
ATOM 783 N N . SER A 1 101 ? -6.337 -0.421 23.143 1.00 88.62 101 SER A N 1
ATOM 784 C CA . SER A 1 101 ? -6.560 0.475 24.283 1.00 88.62 101 SER A CA 1
ATOM 785 C C . SER A 1 101 ? -8.051 0.706 24.570 1.00 88.62 101 SER A C 1
ATOM 787 O O . SER A 1 101 ? -8.487 0.621 25.724 1.00 88.62 101 SER A O 1
ATOM 789 N N . LEU A 1 102 ? -8.862 0.928 23.529 1.00 85.56 102 LEU A N 1
ATOM 790 C CA . LEU A 1 102 ? -10.314 1.084 23.657 1.00 85.56 102 LEU A CA 1
ATOM 791 C C . LEU A 1 102 ? -10.983 -0.202 24.151 1.00 85.56 102 LEU A C 1
ATOM 793 O O . LEU A 1 102 ? -11.838 -0.145 25.033 1.00 85.56 102 LEU A O 1
ATOM 797 N N . GLN A 1 103 ? -10.571 -1.364 23.641 1.00 84.12 103 GLN A N 1
ATOM 798 C CA . GLN A 1 103 ? -11.053 -2.662 24.117 1.00 84.12 103 GLN A CA 1
ATOM 799 C C . GLN A 1 103 ? -10.693 -2.893 25.590 1.00 84.12 103 GLN A C 1
ATOM 801 O O . GLN A 1 103 ? -11.536 -3.357 26.360 1.00 84.12 103 GLN A O 1
ATOM 806 N N . GLY A 1 104 ? -9.479 -2.520 26.009 1.00 84.94 104 GLY A N 1
ATOM 807 C CA . GLY A 1 104 ? -9.066 -2.552 27.414 1.00 84.94 104 GLY A CA 1
ATOM 808 C C . GLY A 1 104 ? -9.925 -1.642 28.296 1.00 84.94 104 GLY A C 1
ATOM 809 O O . GLY A 1 104 ? -10.433 -2.079 29.330 1.00 84.94 104 GLY A O 1
ATOM 810 N N . SER A 1 105 ? -10.160 -0.407 27.847 1.00 82.38 105 SER A N 1
ATOM 811 C CA . SER A 1 105 ? -11.032 0.561 28.526 1.00 82.38 105 SER A CA 1
ATOM 812 C C . SER A 1 105 ? -12.468 0.051 28.653 1.00 82.38 105 SER A C 1
ATOM 814 O O . SER A 1 105 ? -13.056 0.129 29.731 1.00 82.38 105 SER A O 1
ATOM 816 N N . LEU A 1 106 ? -13.020 -0.542 27.591 1.00 81.12 106 LEU A N 1
ATOM 817 C CA . LEU A 1 106 ? -14.357 -1.135 27.603 1.00 81.12 106 LEU A CA 1
ATOM 818 C C . LEU A 1 106 ? -14.442 -2.306 28.585 1.00 81.12 106 LEU A C 1
ATOM 820 O O . LEU A 1 106 ? -15.396 -2.396 29.352 1.00 81.12 106 LEU A O 1
ATOM 824 N N . LYS A 1 107 ? -13.438 -3.187 28.601 1.00 82.12 107 LYS A N 1
ATOM 825 C CA . LYS A 1 107 ? -13.390 -4.323 29.529 1.00 82.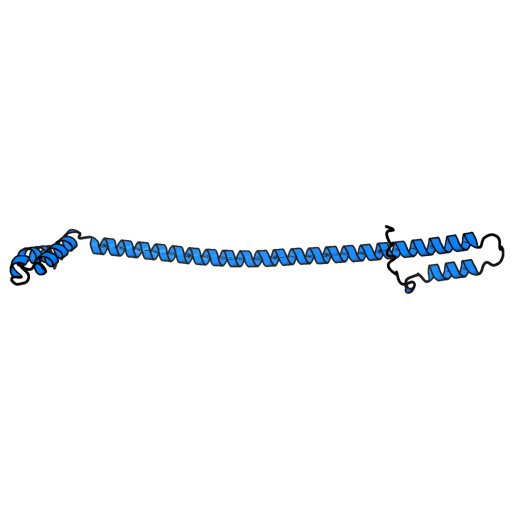12 107 LYS A CA 1
ATOM 826 C C . LYS A 1 107 ? -13.322 -3.854 30.984 1.00 82.12 107 LYS A C 1
ATOM 828 O O . LYS A 1 107 ? -14.002 -4.417 31.836 1.00 82.12 107 LYS A O 1
ATOM 833 N N . SER A 1 108 ? -12.554 -2.796 31.249 1.00 80.31 108 SER A N 1
ATOM 834 C CA . SER A 1 108 ? -12.515 -2.134 32.556 1.00 80.31 108 SER A CA 1
ATOM 835 C C . SER A 1 108 ? -13.889 -1.581 32.939 1.00 80.31 108 SER A C 1
ATOM 837 O O . SER A 1 108 ? -14.392 -1.898 34.011 1.00 80.31 108 SER A O 1
ATOM 839 N N . LEU A 1 109 ? -14.552 -0.859 32.029 1.00 76.19 109 LEU A N 1
ATOM 840 C CA . LEU A 1 109 ? -15.886 -0.305 32.263 1.00 76.19 109 LEU A CA 1
ATOM 841 C C . LEU A 1 109 ? -16.937 -1.393 32.525 1.00 76.19 109 LEU A C 1
ATOM 843 O O . LEU A 1 109 ? -17.739 -1.253 33.444 1.00 76.19 109 LEU A O 1
ATOM 847 N N . ILE A 1 110 ? -16.912 -2.489 31.759 1.00 73.00 110 ILE A N 1
ATOM 848 C CA . ILE A 1 110 ? -17.783 -3.654 31.975 1.00 73.00 110 ILE A CA 1
ATOM 849 C C . ILE A 1 110 ? -17.524 -4.253 33.358 1.00 73.00 110 ILE A C 1
ATOM 851 O O . ILE A 1 110 ? -18.469 -4.519 34.096 1.00 73.00 110 ILE A O 1
ATOM 855 N N . ASN A 1 111 ? -16.257 -4.428 33.739 1.00 75.38 111 ASN A N 1
ATOM 856 C CA . ASN A 1 111 ? -15.907 -4.937 35.061 1.00 75.38 111 ASN A CA 1
ATOM 857 C C . ASN A 1 111 ? -16.398 -4.001 36.169 1.00 75.38 111 ASN A C 1
ATOM 859 O O . ASN A 1 111 ? -17.023 -4.485 37.103 1.00 75.38 111 ASN A O 1
ATOM 863 N N . THR A 1 112 ? -16.189 -2.687 36.043 1.00 72.81 112 THR A N 1
ATOM 864 C CA . THR A 1 112 ? -16.690 -1.676 36.988 1.00 72.81 112 THR A CA 1
ATOM 865 C C . THR A 1 112 ? -18.215 -1.677 37.077 1.00 72.81 112 THR A C 1
ATOM 867 O O . THR A 1 112 ? -18.768 -1.564 38.167 1.00 72.81 112 THR A O 1
ATOM 870 N N . PHE A 1 113 ? -18.918 -1.823 35.955 1.00 70.69 113 PHE A N 1
ATOM 871 C CA . PHE A 1 113 ? -20.375 -1.934 35.944 1.00 70.69 113 PHE A CA 1
ATOM 872 C C . PHE A 1 113 ? -20.845 -3.208 36.658 1.00 70.69 113 PHE A C 1
ATOM 874 O O . PHE A 1 113 ? -21.762 -3.152 37.474 1.00 70.69 113 PHE A O 1
ATOM 881 N N . ASN A 1 114 ? -20.187 -4.342 36.406 1.00 68.69 114 ASN A N 1
ATOM 882 C CA . ASN A 1 114 ? -20.520 -5.623 37.026 1.00 68.69 114 ASN A CA 1
ATOM 883 C C . ASN A 1 114 ? -20.205 -5.651 38.529 1.00 68.69 114 ASN A C 1
ATOM 885 O O . ASN A 1 114 ? -21.000 -6.182 39.300 1.00 68.69 114 ASN A O 1
ATOM 889 N N . THR A 1 115 ? -19.089 -5.061 38.968 1.00 68.00 115 THR A N 1
ATOM 890 C CA . THR A 1 115 ? -18.749 -4.962 40.396 1.00 68.00 115 THR A CA 1
ATOM 891 C C . THR A 1 115 ? -19.617 -3.949 41.133 1.00 68.00 115 THR A C 1
ATOM 893 O O . THR A 1 115 ? -20.003 -4.206 42.265 1.00 68.00 115 THR A O 1
ATOM 896 N N . ASN A 1 116 ? -20.012 -2.838 40.507 1.00 61.19 116 ASN A N 1
ATOM 897 C CA . ASN A 1 116 ? -20.954 -1.895 41.124 1.00 61.19 116 ASN A CA 1
ATOM 898 C C . ASN A 1 116 ? -22.395 -2.436 41.182 1.00 61.19 116 ASN A C 1
ATOM 900 O O . ASN A 1 116 ? -23.192 -1.964 41.993 1.00 61.19 116 ASN A O 1
ATOM 904 N N . ASN A 1 117 ? -22.725 -3.433 40.356 1.00 56.84 117 ASN A N 1
ATOM 905 C CA . ASN A 1 117 ? -24.019 -4.117 40.347 1.00 56.84 117 ASN A CA 1
ATOM 906 C C . ASN A 1 117 ? -24.007 -5.476 41.065 1.00 56.84 117 ASN A C 1
ATOM 908 O O . ASN A 1 117 ? -24.983 -6.219 40.972 1.00 56.84 117 ASN A O 1
ATOM 912 N N . SER A 1 118 ? -22.955 -5.813 41.818 1.00 52.19 118 SER A N 1
ATOM 913 C CA . SER A 1 118 ? -22.819 -7.116 42.490 1.00 52.19 118 SER A CA 1
ATOM 914 C C . SER A 1 118 ? -23.756 -7.327 43.692 1.00 52.19 118 SER A C 1
ATOM 916 O O . SER A 1 118 ? -23.597 -8.284 44.443 1.00 52.19 118 SER A O 1
ATOM 918 N N . SER A 1 119 ? -24.752 -6.465 43.891 1.00 63.91 119 SER A N 1
ATOM 919 C CA . SER A 1 119 ? -25.901 -6.745 44.751 1.00 63.91 119 SER A CA 1
ATOM 920 C C . SER A 1 119 ? -27.176 -6.526 43.953 1.00 63.91 119 SER A C 1
ATOM 922 O O . SER A 1 119 ? -27.826 -5.485 44.065 1.00 63.91 119 SER A O 1
ATOM 924 N N . SER A 1 120 ? -27.533 -7.525 43.141 1.00 69.81 120 SER A N 1
ATOM 925 C CA . SER A 1 120 ? -28.842 -7.607 42.481 1.00 69.81 120 SER A CA 1
ATOM 926 C C . SER A 1 120 ? -29.978 -7.347 43.475 1.00 69.81 120 SER A C 1
ATOM 928 O O . SER A 1 120 ? -30.895 -6.592 43.171 1.00 69.81 120 SER A O 1
ATOM 930 N N . GLU A 1 121 ? -29.841 -7.847 44.707 1.00 70.69 121 GLU A N 1
ATOM 931 C CA . GLU A 1 121 ? -30.767 -7.590 45.812 1.00 70.69 121 GLU A CA 1
ATOM 932 C C . GLU A 1 121 ? -30.892 -6.098 46.163 1.00 70.69 121 GLU A C 1
ATOM 934 O O . GLU A 1 121 ? -32.005 -5.618 46.367 1.00 70.69 121 GLU A O 1
ATOM 939 N N . ILE A 1 122 ? -29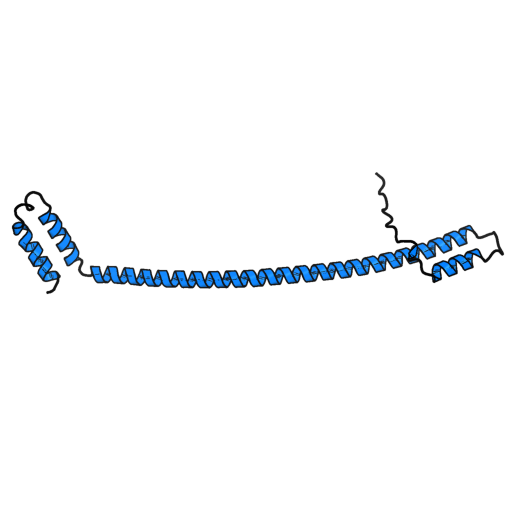.804 -5.315 46.173 1.00 75.81 122 ILE A N 1
ATOM 940 C CA . ILE A 1 122 ? -29.868 -3.859 46.423 1.00 75.81 122 ILE A CA 1
ATOM 941 C C . ILE A 1 122 ? -30.616 -3.150 45.289 1.00 75.81 122 ILE A C 1
ATOM 943 O O . ILE A 1 122 ? -31.407 -2.242 45.543 1.00 75.81 122 ILE A O 1
ATOM 947 N N . ILE A 1 123 ? -30.364 -3.534 44.036 1.00 73.00 123 ILE A N 1
ATOM 948 C CA . ILE A 1 123 ? -30.982 -2.906 42.858 1.00 73.00 123 ILE A CA 1
ATOM 949 C C . ILE A 1 123 ? -32.481 -3.210 42.810 1.00 73.00 123 ILE A C 1
ATOM 951 O O . ILE A 1 123 ? -33.284 -2.294 42.619 1.00 73.00 123 ILE A O 1
ATOM 955 N N . ASP A 1 124 ? -32.864 -4.462 43.040 1.00 80.44 124 ASP A N 1
ATOM 956 C CA . ASP A 1 124 ? -34.267 -4.870 43.071 1.00 80.44 124 ASP A CA 1
ATOM 957 C C . ASP A 1 124 ? -35.007 -4.239 44.253 1.00 80.44 124 ASP A C 1
ATOM 959 O O . ASP A 1 124 ? -36.138 -3.776 44.104 1.00 80.44 124 ASP A O 1
ATOM 963 N N . THR A 1 125 ? -34.349 -4.101 45.406 1.00 81.12 125 THR A N 1
ATOM 964 C CA . THR A 1 125 ? -34.932 -3.421 46.573 1.00 81.12 125 THR A CA 1
ATOM 965 C C . THR A 1 125 ? -35.095 -1.914 46.333 1.00 81.12 125 THR A C 1
ATOM 967 O O . THR A 1 125 ? -36.117 -1.339 46.708 1.00 81.12 125 THR A O 1
ATOM 970 N N . LYS A 1 126 ? -34.157 -1.258 45.630 1.00 80.06 126 LYS A N 1
ATOM 971 C CA . LYS A 1 126 ? -34.305 0.149 45.200 1.00 80.06 126 LYS A CA 1
ATOM 972 C C . LYS A 1 126 ? -35.476 0.340 44.234 1.00 80.06 126 LYS A C 1
ATOM 974 O O . LYS A 1 126 ? -36.200 1.326 44.368 1.00 80.06 126 LYS A O 1
ATOM 979 N N . LYS A 1 127 ? -35.684 -0.588 43.292 1.00 81.81 127 LYS A N 1
ATOM 980 C CA . LYS A 1 127 ? -36.841 -0.558 42.380 1.00 81.81 127 LYS A CA 1
ATOM 981 C C . LYS A 1 127 ? -38.159 -0.712 43.137 1.00 81.81 127 LYS A C 1
ATOM 983 O O . LYS A 1 127 ? -39.028 0.141 42.984 1.00 81.81 127 LYS A O 1
ATOM 988 N N . LYS A 1 128 ? -38.263 -1.710 44.025 1.00 83.38 128 LYS A N 1
ATOM 989 C CA . LYS A 1 128 ? -39.437 -1.907 44.898 1.00 83.38 128 LYS A CA 1
ATOM 990 C C . LYS A 1 128 ? -39.746 -0.661 45.733 1.00 83.38 128 LYS A C 1
ATOM 992 O O . LYS A 1 128 ? -40.905 -0.280 45.872 1.00 83.38 128 LYS A O 1
ATOM 997 N N . LEU A 1 129 ? -38.716 0.002 46.266 1.00 84.56 129 LEU A N 1
ATOM 998 C CA . LEU A 1 129 ? -38.887 1.229 47.047 1.00 84.56 129 LEU A CA 1
ATOM 999 C C . LEU A 1 129 ? -39.429 2.373 46.184 1.00 84.56 129 LEU A C 1
ATOM 1001 O O . LEU A 1 129 ? -40.340 3.080 46.605 1.00 84.56 129 LEU A O 1
ATOM 1005 N N . TYR A 1 130 ? -38.891 2.546 44.976 1.00 80.44 130 TYR A N 1
ATOM 1006 C CA . TYR A 1 130 ? -39.353 3.568 44.041 1.00 80.44 130 TYR A CA 1
ATOM 1007 C C . TYR A 1 130 ? -40.810 3.344 43.615 1.00 80.44 130 TYR A C 1
ATOM 1009 O O . TYR A 1 130 ? -41.612 4.275 43.662 1.00 80.44 130 TYR A O 1
ATOM 1017 N N . GLU A 1 131 ? -41.179 2.112 43.264 1.00 83.94 131 GLU A N 1
ATOM 1018 C CA . GLU A 1 131 ? -42.559 1.741 42.921 1.00 83.94 131 GLU A CA 1
ATOM 1019 C C . GLU A 1 131 ? -43.515 1.981 44.097 1.00 83.94 131 GLU A C 1
ATOM 1021 O O . GLU A 1 131 ? -44.588 2.560 43.924 1.00 83.94 131 GLU A O 1
ATOM 1026 N N . CYS A 1 132 ? -43.096 1.629 45.316 1.00 84.38 132 CYS A N 1
ATOM 1027 C CA . CYS A 1 132 ? -43.875 1.897 46.517 1.00 84.38 132 CYS A CA 1
ATOM 1028 C C . CYS A 1 132 ? -44.047 3.401 46.776 1.00 84.38 132 CYS A C 1
ATOM 1030 O O . CYS A 1 132 ? -45.136 3.840 47.119 1.00 84.38 132 CYS A O 1
ATOM 1032 N N . LEU A 1 133 ? -43.022 4.230 46.579 1.00 77.38 133 LEU A N 1
ATOM 1033 C CA . LEU A 1 133 ? -43.125 5.675 46.829 1.00 77.38 133 LEU A CA 1
ATOM 1034 C C . LEU A 1 133 ? -43.889 6.441 45.737 1.00 77.38 133 LEU A C 1
ATOM 1036 O O . LEU A 1 133 ? -44.357 7.550 45.987 1.00 77.38 133 LEU A O 1
ATOM 1040 N N . THR A 1 134 ? -44.016 5.872 44.537 1.00 76.12 134 THR A N 1
ATOM 1041 C CA . THR A 1 134 ? -44.659 6.522 43.380 1.00 76.12 134 THR A CA 1
ATOM 1042 C C . THR A 1 134 ? -46.092 6.056 43.119 1.00 76.12 134 THR A C 1
ATOM 1044 O O . THR A 1 134 ? -46.82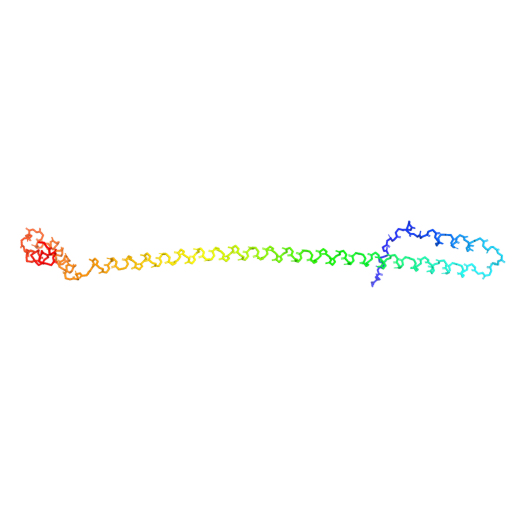5 6.721 42.383 1.00 76.12 134 THR A O 1
ATOM 1047 N N . ASN A 1 135 ? -46.537 4.962 43.743 1.00 83.75 135 ASN A N 1
ATOM 1048 C CA . ASN A 1 135 ? -47.924 4.512 43.667 1.00 83.75 135 ASN A CA 1
ATOM 1049 C C . ASN A 1 135 ? -48.867 5.493 44.403 1.00 83.75 135 ASN A C 1
ATOM 1051 O O . ASN A 1 135 ? -48.567 5.983 45.489 1.00 83.75 135 ASN A O 1
ATOM 1055 N N . LYS A 1 136 ? -50.027 5.800 43.806 1.00 67.31 136 LYS A N 1
ATOM 1056 C CA . LYS A 1 136 ? -50.977 6.824 44.283 1.00 67.31 136 LYS A CA 1
ATOM 1057 C C . LYS A 1 136 ? -51.492 6.576 45.707 1.00 67.31 136 LYS A C 1
ATOM 1059 O O . LYS A 1 136 ? -51.749 7.541 46.423 1.00 67.31 136 LYS A O 1
ATOM 1064 N N . GLU A 1 137 ? -51.635 5.317 46.120 1.00 67.31 137 GLU A N 1
ATOM 1065 C CA . GLU A 1 137 ? -52.126 4.951 47.462 1.00 67.31 137 GLU A CA 1
ATOM 1066 C C . GLU A 1 137 ? -51.085 5.174 48.568 1.00 67.31 137 GLU A C 1
ATOM 1068 O O . GLU A 1 137 ? -51.424 5.512 49.703 1.00 67.31 137 GLU A O 1
ATOM 1073 N N . THR A 1 138 ? -49.808 5.020 48.232 1.00 67.38 138 THR A N 1
ATOM 1074 C CA . THR A 1 138 ? -48.667 5.047 49.156 1.00 67.38 138 THR A CA 1
ATOM 1075 C C . THR A 1 138 ? -47.867 6.349 49.067 1.00 67.38 138 THR A C 1
ATOM 1077 O O . THR A 1 138 ? -47.203 6.717 50.033 1.00 67.38 138 THR A O 1
ATOM 1080 N N . ALA A 1 139 ? -48.011 7.125 47.987 1.00 59.47 139 ALA A N 1
ATOM 1081 C CA . ALA A 1 139 ? -47.397 8.447 47.809 1.00 59.47 139 ALA A CA 1
ATOM 1082 C C . ALA A 1 139 ? -47.802 9.455 48.903 1.00 59.47 139 ALA A C 1
ATOM 1084 O O . ALA A 1 139 ? -47.034 10.350 49.247 1.00 59.47 139 ALA A O 1
ATOM 1085 N N . THR A 1 140 ? -48.996 9.296 49.484 1.00 63.22 140 THR A N 1
ATOM 1086 C CA . THR A 1 140 ? -49.481 10.109 50.617 1.00 63.22 140 THR A CA 1
ATOM 1087 C C . THR A 1 140 ? -49.263 9.440 51.980 1.00 63.22 140 THR A C 1
ATOM 1089 O O . THR A 1 140 ? -49.512 10.058 53.015 1.00 63.22 140 THR A O 1
ATOM 1092 N N . LYS A 1 141 ? -48.767 8.193 52.005 1.00 73.75 141 LYS A N 1
ATOM 1093 C CA . LYS A 1 141 ? -48.486 7.397 53.214 1.00 73.75 141 LYS A CA 1
ATOM 1094 C C . LYS A 1 141 ? -47.140 6.658 53.086 1.00 73.75 141 LYS A C 1
ATOM 1096 O O . LYS A 1 141 ? -47.118 5.428 53.015 1.00 73.75 141 LYS A O 1
ATOM 1101 N N . PRO A 1 142 ? -46.004 7.381 53.123 1.00 69.06 142 PRO A N 1
ATOM 1102 C CA . PRO A 1 142 ? -44.677 6.812 52.854 1.00 69.06 142 PRO A CA 1
ATOM 1103 C C . PRO A 1 142 ? -44.246 5.728 53.852 1.00 69.06 142 PRO A C 1
ATOM 1105 O O . PRO A 1 142 ? -43.403 4.890 53.542 1.00 69.06 142 PRO A O 1
ATOM 1108 N N . LEU A 1 143 ? -44.844 5.722 55.050 1.00 76.44 143 LEU A N 1
ATOM 1109 C CA . LEU A 1 143 ? -44.631 4.706 56.088 1.00 76.44 143 LEU A CA 1
ATOM 1110 C C . LEU A 1 143 ? -44.992 3.287 55.625 1.00 76.44 143 LEU A C 1
ATOM 1112 O O . LEU A 1 143 ? -44.450 2.329 56.161 1.00 76.44 143 LEU A O 1
ATOM 1116 N N . LEU A 1 144 ? -45.846 3.136 54.608 1.00 77.62 144 LEU A N 1
ATOM 1117 C CA . LEU A 1 144 ? -46.172 1.830 54.028 1.00 77.62 144 LEU A CA 1
ATOM 1118 C C . LEU A 1 144 ? -44.994 1.204 53.257 1.00 77.62 144 LEU A C 1
ATOM 1120 O O . LEU A 1 144 ? -44.994 0.002 53.021 1.00 77.62 144 LEU A O 1
ATOM 1124 N N . CYS A 1 145 ? -43.965 1.988 52.919 1.00 86.75 145 CYS A N 1
ATOM 1125 C CA . CYS A 1 145 ? -42.742 1.513 52.265 1.00 86.75 145 CYS A CA 1
ATOM 1126 C C . CYS A 1 145 ? -41.599 1.219 53.256 1.00 86.75 145 CYS A C 1
ATOM 1128 O O . CYS A 1 145 ? -40.469 0.959 52.840 1.00 86.75 145 CYS A O 1
ATOM 1130 N N . TYR A 1 146 ? -41.863 1.295 54.567 1.00 83.94 146 TYR A N 1
ATOM 1131 C CA . TYR A 1 146 ? -40.845 1.236 55.621 1.00 83.94 146 TYR A CA 1
ATOM 1132 C C . TYR A 1 146 ? -40.054 -0.081 55.643 1.00 83.94 146 TYR A C 1
ATOM 1134 O O . TYR A 1 146 ? -38.834 -0.060 55.815 1.00 83.94 146 TYR A O 1
ATOM 1142 N N . ASP A 1 147 ? -40.711 -1.214 55.395 1.00 83.31 147 ASP A N 1
ATOM 1143 C CA . ASP A 1 147 ? -40.046 -2.521 55.374 1.00 83.31 147 ASP A CA 1
ATOM 1144 C C . ASP A 1 147 ? -39.024 -2.626 54.235 1.00 83.31 147 ASP A C 1
ATOM 1146 O O . ASP A 1 147 ? -37.911 -3.110 54.445 1.00 83.31 147 ASP A O 1
ATOM 1150 N N . ILE A 1 148 ? -39.340 -2.048 53.071 1.00 86.50 148 ILE A N 1
ATOM 1151 C CA . ILE A 1 148 ? -38.441 -1.990 51.910 1.00 86.50 148 ILE A CA 1
ATOM 1152 C C . ILE A 1 148 ? -37.226 -1.096 52.216 1.00 86.50 148 ILE A C 1
ATOM 1154 O O . ILE A 1 148 ? -36.100 -1.403 51.826 1.00 86.50 148 ILE A O 1
ATOM 1158 N N . VAL A 1 149 ? -37.418 -0.003 52.968 1.00 83.69 149 VAL A N 1
ATOM 1159 C CA . VAL A 1 149 ? -36.314 0.862 53.427 1.00 83.69 149 VAL A CA 1
ATOM 1160 C C . VAL A 1 149 ? -35.388 0.119 54.394 1.00 83.69 149 VAL A C 1
ATOM 1162 O O . VAL A 1 149 ? -34.168 0.265 54.309 1.00 83.69 149 VAL A O 1
ATOM 1165 N N . ASN A 1 150 ? -35.937 -0.680 55.310 1.00 85.25 150 ASN A N 1
ATOM 1166 C CA . ASN A 1 150 ? -35.138 -1.464 56.253 1.00 85.25 150 ASN A CA 1
ATOM 1167 C C . ASN A 1 150 ? -34.388 -2.612 55.573 1.00 85.25 150 ASN A C 1
ATOM 1169 O O . ASN A 1 150 ? -33.236 -2.874 55.919 1.00 85.25 150 ASN A O 1
ATOM 1173 N N . GLU A 1 151 ? -35.005 -3.266 54.592 1.00 82.56 151 GLU A N 1
ATOM 1174 C CA . GLU A 1 151 ? -34.352 -4.260 53.738 1.00 82.56 151 GLU A CA 1
ATOM 1175 C C . GLU A 1 151 ? -33.200 -3.620 52.950 1.00 82.56 151 GLU A C 1
ATOM 1177 O O . GLU A 1 151 ? -32.074 -4.116 52.977 1.00 82.56 151 GLU A O 1
ATOM 1182 N N . LEU A 1 152 ? -33.421 -2.429 52.382 1.00 81.75 152 LEU A N 1
ATOM 1183 C CA . LEU A 1 152 ? -32.381 -1.683 51.679 1.00 81.75 152 LEU A CA 1
ATOM 1184 C C . LEU A 1 152 ? -31.218 -1.284 52.598 1.00 81.75 152 LEU A C 1
ATOM 1186 O O . LEU A 1 152 ? -30.062 -1.373 52.185 1.00 81.75 152 LEU A O 1
ATOM 1190 N N . LYS A 1 153 ? -31.497 -0.860 53.839 1.00 80.25 153 LYS A N 1
ATOM 1191 C CA . LYS A 1 153 ? -30.462 -0.535 54.838 1.00 80.25 153 LYS A CA 1
ATOM 1192 C C . LYS A 1 153 ? -29.621 -1.755 55.210 1.00 80.25 153 LYS A C 1
ATOM 1194 O O . LYS A 1 153 ? -28.401 -1.642 55.257 1.00 80.25 153 LYS A O 1
ATOM 1199 N N . LYS A 1 154 ? -30.255 -2.915 55.414 1.00 80.56 154 LYS A N 1
ATOM 1200 C CA . LYS A 1 154 ? -29.557 -4.182 55.698 1.00 80.56 154 LYS A CA 1
ATOM 1201 C C . LYS A 1 154 ? -28.640 -4.590 54.548 1.00 80.56 154 LYS A C 1
ATOM 1203 O O . LYS A 1 154 ? -27.498 -4.965 54.787 1.00 80.56 154 LYS A O 1
ATOM 1208 N N . LEU A 1 155 ? -29.127 -4.470 53.314 1.00 74.62 155 LEU A N 1
ATOM 1209 C CA . LEU A 1 155 ? -28.367 -4.816 52.115 1.00 74.62 155 LEU A CA 1
ATOM 1210 C C . LEU A 1 155 ? -27.248 -3.806 51.807 1.00 74.62 155 LEU A C 1
ATOM 1212 O O . LEU A 1 155 ? -26.223 -4.178 51.251 1.00 74.62 155 LEU A O 1
ATOM 1216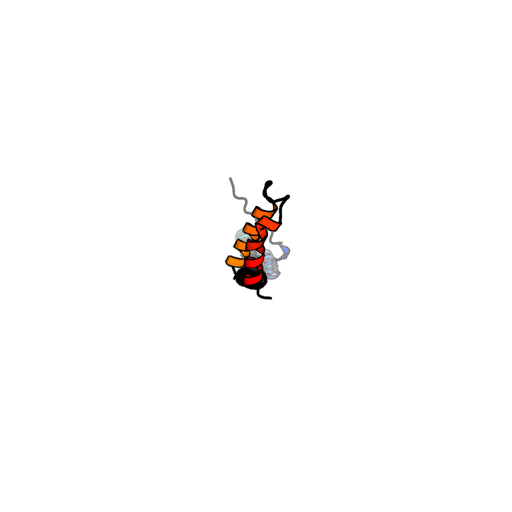 N N . SER A 1 156 ? -27.412 -2.535 52.188 1.00 68.44 156 SER A N 1
ATOM 1217 C CA . SER A 1 156 ? -26.438 -1.468 51.903 1.00 68.44 156 SER A CA 1
ATOM 1218 C C . SER A 1 156 ? -25.296 -1.355 52.922 1.00 68.44 156 SER A C 1
ATOM 1220 O O . SER A 1 156 ? -24.440 -0.491 52.750 1.00 68.44 156 SER A O 1
ATOM 1222 N N . GLY A 1 157 ? -25.268 -2.200 53.960 1.00 56.19 157 GLY A N 1
ATOM 1223 C CA . GLY A 1 157 ? -24.108 -2.383 54.837 1.00 56.19 157 GLY A CA 1
ATOM 1224 C C . GLY A 1 157 ? -23.470 -1.096 55.377 1.00 56.19 157 GLY A C 1
ATOM 1225 O O . GLY A 1 157 ? -22.287 -0.860 55.134 1.00 56.19 157 GLY A O 1
ATOM 1226 N N . LYS A 1 158 ? -24.238 -0.289 56.120 1.00 45.56 158 LYS A N 1
ATOM 1227 C CA . LYS A 1 158 ? -23.747 0.613 57.177 1.00 45.56 158 LYS A CA 1
ATOM 1228 C C . LYS A 1 158 ? -24.753 0.677 58.317 1.00 45.56 158 LYS A C 1
ATOM 1230 O O . LYS A 1 158 ? -25.936 0.968 58.028 1.00 45.56 158 LYS A O 1
#